Protein AF-A0A8C3ETX0-F1 (afdb_monomer)

Solvent-accessible surface area (backbone atoms only — not comparable to full-atom values): 8831 Å² total; per-residue (Å²): 110,74,68,60,55,53,52,50,51,53,50,52,52,53,51,49,52,55,50,54,52,52,51,49,55,51,50,56,53,52,52,51,51,50,49,50,51,54,42,50,54,48,49,56,55,40,50,60,57,68,69,48,56,79,90,76,54,48,73,68,55,54,52,48,44,56,52,41,52,54,50,44,50,52,50,51,52,51,50,52,49,51,54,53,51,52,51,53,52,54,53,51,55,55,49,54,54,47,52,51,52,51,48,51,54,64,70,53,59,75,60,73,79,76,69,88,75,92,82,82,86,84,93,87,75,84,76,80,88,69,80,81,77,77,87,71,80,80,76,78,74,90,73,89,131

Mean predicted aligned error: 12.47 Å

pLDDT: mean 80.79, std 24.5, range [28.67, 98.75]

InterPro domains:
  IPR022735 bMERB domain [PF12130] (7-100)
  IPR022735 bMERB domain [PS51848] (1-102)
  IPR022735 bMERB domain [SM01203] (1-102)
  IPR040127 BMERB domain-containing protein 1 [PTHR22704] (1-126)

Radius of gyration: 27.21 Å; Cα contacts (8 Å, |Δi|>4): 26; chains: 1; bounding box: 58×28×85 Å

Secondary structure (DSSP, 8-state):
-HHHHHHHHHHHHHHHHHHHHHHHHHHHHHHHHHHHHHHHHHHHHHHHHHTS-TTT--HHHHHHHHHHHHHHHHHHHHHHHHHHHHHHHHHHHHHHHHHHHHHHHHHHTTTTTS-------------------------------

Sequence (145 aa):
MPEEIELEMAKIQRLREVLVRRESELRFMMDDIQLCKDIMNLKQELQSLVAIPEKEKTKMEKQREDELIQKIHRLVQKRDFLVDDAEVERLREKEEDREMAEFLRTKLKPIDKATQSPTNHPEATQCVSNYPLPNYPLKLNLSSV

Nearest PDB structures (foldseek):
  5szi-assembly1_B  TM=9.373E-01  e=8.621E-02  Homo sapiens
  8qbr-assembly1_A  TM=3.779E-01  e=6.190E+00  Nostoc punctiforme
  6zw4-assembly1_C  TM=4.445E-01  e=9.129E+00  Nostoc punctiforme
  7o40-assembly1_F  TM=4.018E-01  e=8.557E+00  Synechocystis sp. PCC 6803 substr. Kazusa

Organism: Corvus moneduloides (NCBI:txid1196302)

Structure (mmCIF, N/CA/C/O backbone):
data_AF-A0A8C3ETX0-F1
#
_entry.id   AF-A0A8C3ETX0-F1
#
loop_
_atom_site.group_PDB
_atom_site.id
_atom_site.type_symbol
_atom_site.label_atom_id
_atom_site.label_alt_id
_atom_site.label_comp_id
_atom_site.label_asym_id
_atom_site.label_entity_id
_atom_site.label_seq_id
_atom_site.pdbx_PDB_ins_code
_atom_site.Cartn_x
_atom_site.Cartn_y
_atom_site.Cartn_z
_atom_site.occupancy
_atom_site.B_iso_or_equiv
_atom_site.auth_seq_id
_atom_site.auth_comp_id
_atom_site.auth_asym_id
_atom_site.auth_atom_id
_atom_site.pdbx_PDB_model_num
ATOM 1 N N . MET A 1 1 ? 37.172 0.530 -29.411 1.00 59.38 1 MET A N 1
ATOM 2 C CA . MET A 1 1 ? 36.468 1.329 -30.442 1.00 59.38 1 MET A CA 1
ATOM 3 C C . MET A 1 1 ? 35.384 2.152 -29.750 1.00 59.38 1 MET A C 1
ATOM 5 O O . MET A 1 1 ? 34.810 1.623 -28.806 1.00 59.38 1 MET A O 1
ATOM 9 N N . PRO A 1 2 ? 35.107 3.404 -30.153 1.00 78.25 2 PRO A N 1
ATOM 10 C CA . PRO A 1 2 ? 34.077 4.251 -29.528 1.00 78.25 2 PRO A CA 1
ATOM 11 C C . PRO A 1 2 ? 32.685 3.596 -29.449 1.00 78.25 2 PRO A C 1
ATOM 13 O O . PRO A 1 2 ? 32.018 3.697 -28.427 1.00 78.25 2 PRO A O 1
ATOM 16 N N . GLU A 1 3 ? 32.309 2.824 -30.470 1.00 86.00 3 GLU A N 1
ATOM 17 C CA . GLU A 1 3 ? 31.019 2.116 -30.570 1.00 86.00 3 GLU A CA 1
ATOM 18 C C . GLU A 1 3 ? 30.804 1.057 -29.471 1.00 86.00 3 GLU A C 1
ATOM 20 O O . GLU A 1 3 ? 29.687 0.832 -29.013 1.00 86.00 3 GLU A O 1
ATOM 25 N N . GLU A 1 4 ? 31.877 0.413 -29.007 1.00 89.19 4 GLU A N 1
ATOM 26 C CA . GLU A 1 4 ? 31.811 -0.601 -27.946 1.00 89.19 4 GLU A CA 1
ATOM 27 C C . GLU A 1 4 ? 31.549 0.044 -26.577 1.00 89.19 4 GLU A C 1
ATOM 29 O O . GLU A 1 4 ? 30.787 -0.480 -25.767 1.00 89.19 4 GLU A O 1
ATOM 34 N N . ILE A 1 5 ? 32.116 1.235 -26.354 1.00 91.38 5 ILE A N 1
ATOM 35 C CA . ILE A 1 5 ? 31.874 2.042 -25.152 1.00 91.38 5 ILE A CA 1
ATOM 36 C C . ILE A 1 5 ? 30.425 2.546 -25.139 1.00 91.38 5 ILE A C 1
ATOM 38 O O . ILE A 1 5 ? 29.762 2.462 -24.108 1.00 91.38 5 ILE A O 1
ATOM 42 N N . GLU A 1 6 ? 29.909 3.018 -26.277 1.00 90.25 6 GLU A N 1
ATOM 43 C CA . GLU A 1 6 ? 28.510 3.450 -26.409 1.00 90.25 6 GLU A CA 1
ATOM 44 C C . GLU A 1 6 ? 27.523 2.308 -26.126 1.00 90.25 6 GLU A C 1
ATOM 46 O O . GLU A 1 6 ? 26.531 2.499 -25.415 1.00 90.25 6 GLU A O 1
ATOM 51 N N . LEU A 1 7 ? 27.819 1.099 -26.615 1.00 86.62 7 LEU A N 1
ATOM 52 C CA . LEU A 1 7 ?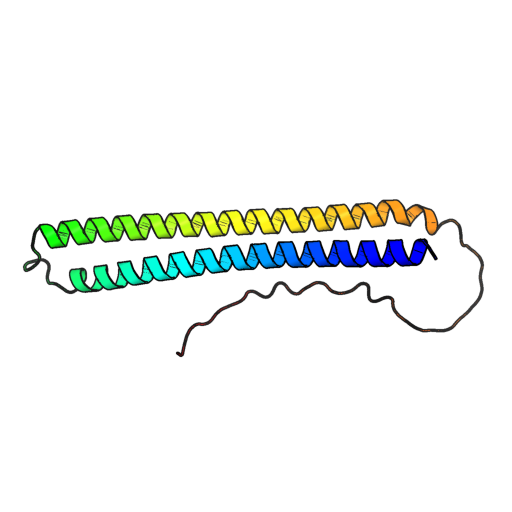 26.998 -0.081 -26.358 1.00 86.62 7 LEU A CA 1
ATOM 53 C C . LEU A 1 7 ? 26.979 -0.459 -24.868 1.00 86.62 7 LEU A C 1
ATOM 55 O O . LEU A 1 7 ? 25.915 -0.759 -24.323 1.00 86.62 7 LEU A O 1
ATOM 59 N N . GLU A 1 8 ? 28.130 -0.434 -24.193 1.00 92.75 8 GLU A N 1
ATOM 60 C CA . GLU A 1 8 ? 28.207 -0.701 -22.751 1.00 92.75 8 GLU A CA 1
ATOM 61 C C . GLU A 1 8 ? 27.503 0.381 -21.921 1.00 92.75 8 GLU A C 1
ATOM 63 O O . GLU A 1 8 ? 26.780 0.063 -20.975 1.00 92.75 8 GLU A O 1
ATOM 68 N N . MET A 1 9 ? 27.608 1.656 -22.307 1.00 93.25 9 MET A N 1
ATOM 69 C CA . MET A 1 9 ? 26.853 2.736 -21.665 1.00 93.25 9 MET A CA 1
ATOM 70 C C . MET A 1 9 ? 25.338 2.525 -21.777 1.00 93.25 9 MET A C 1
ATOM 72 O O . MET A 1 9 ? 24.624 2.689 -20.786 1.00 93.25 9 MET A O 1
ATOM 76 N N . ALA A 1 10 ? 24.841 2.106 -22.945 1.00 87.06 10 ALA A N 1
ATOM 77 C CA . ALA A 1 10 ? 23.425 1.795 -23.133 1.00 87.06 10 ALA A CA 1
ATOM 78 C C . ALA A 1 10 ? 22.965 0.623 -22.244 1.00 87.06 10 ALA A C 1
ATOM 80 O O . ALA A 1 10 ? 21.881 0.673 -21.657 1.00 87.06 10 ALA A O 1
ATOM 81 N N . LYS A 1 11 ? 23.800 -0.415 -22.084 1.00 90.69 11 LYS A N 1
ATOM 82 C CA . LYS A 1 11 ? 23.523 -1.531 -21.162 1.00 90.69 11 LYS A CA 1
ATOM 83 C C . LYS A 1 11 ? 23.466 -1.068 -19.705 1.00 90.69 11 LYS A C 1
ATOM 85 O O . LYS A 1 11 ? 22.539 -1.448 -18.991 1.00 90.69 11 LYS A O 1
ATOM 90 N N . ILE A 1 12 ? 24.417 -0.236 -19.273 1.00 95.06 12 ILE A N 1
ATOM 91 C CA . ILE A 1 12 ? 24.459 0.317 -17.909 1.00 95.06 12 ILE A CA 1
ATOM 92 C C . ILE A 1 12 ? 23.215 1.162 -17.632 1.00 95.06 12 ILE A C 1
ATOM 94 O O . ILE A 1 12 ? 22.588 1.008 -16.584 1.00 95.06 12 ILE A O 1
ATOM 98 N N . GLN A 1 13 ? 22.830 2.019 -18.575 1.00 91.75 13 GLN A N 1
ATOM 99 C CA . GLN A 1 13 ? 21.652 2.869 -18.439 1.00 91.75 13 GLN A CA 1
ATOM 100 C C . GLN A 1 13 ? 20.371 2.034 -18.297 1.00 91.75 13 GLN A C 1
ATOM 102 O O . GLN A 1 13 ? 19.585 2.263 -17.377 1.00 91.75 13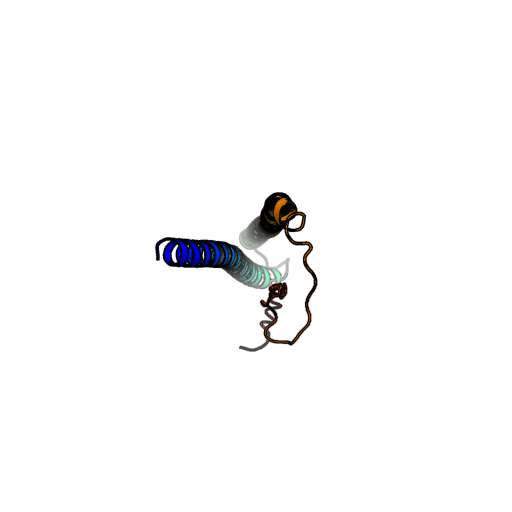 GLN A O 1
ATOM 107 N N . ARG A 1 14 ? 20.211 0.996 -19.125 1.00 91.00 14 ARG A N 1
ATOM 108 C CA . ARG A 1 14 ? 19.081 0.066 -19.016 1.00 91.00 14 ARG A CA 1
ATOM 109 C C . ARG A 1 14 ? 19.059 -0.663 -17.673 1.00 91.00 14 ARG A C 1
ATOM 111 O O . ARG A 1 14 ? 18.003 -0.811 -17.064 1.00 91.00 14 ARG A O 1
ATOM 118 N N . LEU A 1 15 ? 20.217 -1.123 -17.197 1.00 94.50 15 LEU A N 1
ATOM 119 C CA . LEU A 1 15 ? 20.313 -1.786 -15.897 1.00 94.50 15 LEU A CA 1
ATOM 120 C C . LEU A 1 15 ? 19.922 -0.835 -14.759 1.00 94.50 15 LEU A C 1
ATOM 122 O O . LEU A 1 15 ? 19.191 -1.230 -13.853 1.00 94.50 15 LEU A O 1
ATOM 126 N N . ARG A 1 16 ? 20.368 0.423 -14.823 1.00 95.50 16 ARG A N 1
ATOM 127 C CA . ARG A 1 16 ? 20.005 1.458 -13.852 1.00 95.50 16 ARG A CA 1
ATOM 128 C C . ARG A 1 16 ? 18.493 1.670 -13.796 1.00 95.50 16 ARG A C 1
ATOM 130 O O . ARG A 1 16 ? 17.946 1.734 -12.702 1.00 95.50 16 ARG A O 1
ATOM 137 N N . GLU A 1 17 ? 17.824 1.749 -14.940 1.00 93.00 17 GLU A N 1
ATOM 138 C CA . GLU A 1 17 ? 16.364 1.907 -15.003 1.00 93.00 17 GLU A CA 1
ATOM 139 C C . GLU A 1 17 ? 15.640 0.734 -14.333 1.00 93.00 17 GLU A C 1
ATOM 141 O O . GLU A 1 17 ? 14.777 0.951 -13.486 1.00 93.00 17 GLU A O 1
ATOM 146 N N . VAL A 1 18 ? 16.052 -0.506 -14.620 1.00 93.69 18 VAL A N 1
ATOM 147 C CA . VAL A 1 18 ? 15.492 -1.707 -13.972 1.00 93.69 18 VAL A CA 1
ATOM 148 C C . VAL A 1 18 ? 15.668 -1.660 -12.452 1.00 93.69 18 VAL A C 1
ATOM 150 O O . VAL A 1 18 ? 14.734 -1.965 -11.710 1.00 93.69 18 VAL A O 1
ATOM 153 N N . LEU A 1 19 ? 16.850 -1.267 -11.976 1.00 96.94 19 LEU A N 1
ATOM 154 C CA . LEU A 1 19 ? 17.129 -1.182 -10.543 1.00 96.94 19 LEU A CA 1
ATOM 155 C C . LEU A 1 19 ? 16.285 -0.106 -9.849 1.00 96.94 19 LEU A C 1
ATOM 157 O O . LEU A 1 19 ? 15.772 -0.361 -8.764 1.00 96.94 19 LEU A O 1
ATOM 161 N N . VAL A 1 20 ? 16.093 1.057 -10.475 1.00 96.31 20 VAL A N 1
ATOM 162 C CA . VAL A 1 20 ? 15.280 2.154 -9.918 1.00 96.31 20 VAL A CA 1
ATOM 163 C C . VAL A 1 20 ? 13.797 1.774 -9.829 1.00 96.31 20 VAL A C 1
ATOM 165 O O . VAL A 1 20 ? 13.139 2.096 -8.834 1.00 96.31 20 VAL A O 1
ATOM 168 N N . ARG A 1 21 ? 13.263 1.048 -10.820 1.00 96.50 21 ARG A N 1
ATOM 169 C CA . ARG A 1 21 ? 11.888 0.516 -10.759 1.00 96.50 21 ARG A CA 1
ATOM 170 C C . ARG A 1 21 ? 11.737 -0.485 -9.620 1.00 96.50 21 ARG A C 1
ATOM 172 O O . ARG A 1 21 ? 10.867 -0.339 -8.765 1.00 96.50 21 ARG A O 1
ATOM 179 N N . ARG A 1 22 ? 12.679 -1.427 -9.511 1.00 96.94 22 ARG A N 1
ATOM 180 C CA . ARG A 1 22 ? 12.692 -2.414 -8.423 1.00 96.94 22 ARG A CA 1
ATOM 181 C C . ARG A 1 22 ? 12.827 -1.776 -7.039 1.00 96.94 22 ARG A C 1
ATOM 183 O O . ARG A 1 22 ? 12.198 -2.232 -6.089 1.00 96.94 22 ARG A O 1
ATOM 190 N N . GLU A 1 23 ? 13.643 -0.737 -6.904 1.00 97.50 23 GLU A N 1
ATOM 191 C CA . GLU A 1 23 ? 13.744 0.041 -5.667 1.00 97.50 23 GLU A CA 1
ATOM 192 C C . GLU A 1 23 ? 12.399 0.686 -5.311 1.00 97.50 23 GLU A C 1
ATOM 194 O O . GLU A 1 23 ? 11.994 0.690 -4.149 1.00 97.50 23 GLU A O 1
ATOM 199 N N . SER A 1 24 ? 11.681 1.200 -6.307 1.00 96.50 24 SER A N 1
ATOM 200 C CA . SER A 1 24 ? 10.367 1.809 -6.108 1.00 96.50 24 SER A CA 1
ATOM 201 C C . SER A 1 24 ? 9.328 0.773 -5.668 1.00 96.50 24 SER A C 1
ATOM 203 O O . SER A 1 24 ? 8.673 0.999 -4.652 1.00 96.50 24 SER A O 1
ATOM 205 N N . GLU A 1 25 ? 9.271 -0.407 -6.299 1.00 96.31 25 GLU A N 1
ATOM 206 C CA . GLU A 1 25 ? 8.452 -1.544 -5.831 1.00 96.31 25 GLU A CA 1
ATOM 207 C C . GLU A 1 25 ? 8.752 -1.906 -4.366 1.00 96.31 25 GLU A C 1
ATOM 209 O O . GLU A 1 25 ? 7.846 -2.112 -3.555 1.00 96.31 25 GLU A O 1
ATOM 214 N N . LEU A 1 26 ? 10.040 -1.977 -4.007 1.00 98.19 26 LEU A N 1
ATOM 215 C CA . LEU A 1 26 ? 10.471 -2.296 -2.645 1.00 98.19 26 LEU A CA 1
ATOM 216 C C . LEU A 1 26 ? 10.016 -1.239 -1.634 1.00 98.19 26 LEU A C 1
ATOM 218 O O . LEU A 1 26 ? 9.645 -1.601 -0.517 1.00 98.19 26 LEU A O 1
ATOM 222 N N . ARG A 1 27 ? 10.001 0.044 -2.013 1.00 98.12 27 ARG A N 1
ATOM 223 C CA . ARG A 1 27 ? 9.481 1.124 -1.162 1.00 98.12 27 ARG A CA 1
ATOM 224 C C . ARG A 1 27 ? 7.976 0.996 -0.936 1.00 98.12 27 ARG A C 1
ATOM 226 O O . ARG A 1 27 ? 7.563 1.032 0.218 1.00 98.12 27 ARG A O 1
ATOM 233 N N . PHE A 1 28 ? 7.187 0.724 -1.981 1.00 97.75 28 PHE A N 1
ATOM 234 C CA . PHE A 1 28 ? 5.750 0.452 -1.830 1.00 97.75 28 PHE A CA 1
ATOM 235 C C . PHE A 1 28 ? 5.485 -0.728 -0.881 1.00 97.75 28 PHE A C 1
ATOM 237 O O . PHE A 1 28 ? 4.648 -0.629 0.014 1.00 97.75 28 PHE A O 1
ATOM 244 N N . MET A 1 29 ? 6.235 -1.830 -1.015 1.00 98.00 29 MET A N 1
ATOM 245 C CA . MET A 1 29 ? 6.097 -2.982 -0.112 1.00 98.00 29 MET A CA 1
ATOM 246 C C . MET A 1 29 ? 6.494 -2.655 1.331 1.00 98.00 29 MET A C 1
ATOM 248 O O . MET A 1 29 ? 5.847 -3.118 2.268 1.00 98.00 29 MET A 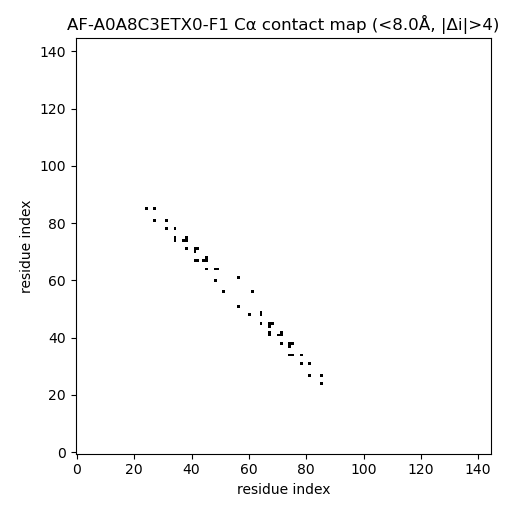O 1
ATOM 252 N N . MET A 1 30 ? 7.556 -1.873 1.531 1.00 98.38 30 MET A N 1
ATOM 253 C CA . MET A 1 30 ? 7.983 -1.453 2.865 1.00 98.38 30 MET A CA 1
ATOM 254 C C . MET A 1 30 ? 6.915 -0.590 3.548 1.00 98.38 30 MET A C 1
ATOM 256 O O . MET A 1 30 ? 6.616 -0.814 4.725 1.00 98.38 30 MET A O 1
ATOM 260 N N . ASP A 1 31 ? 6.314 0.340 2.808 1.00 98.19 31 ASP A N 1
ATOM 261 C CA . ASP A 1 31 ? 5.235 1.188 3.308 1.00 98.19 31 ASP A CA 1
ATOM 262 C C . ASP A 1 31 ? 3.980 0.363 3.646 1.00 98.19 31 ASP A C 1
ATOM 264 O O . ASP A 1 31 ? 3.409 0.544 4.724 1.00 98.19 31 ASP A O 1
ATOM 268 N N . ASP A 1 32 ? 3.591 -0.603 2.803 1.00 98.50 32 ASP A N 1
ATOM 269 C CA . ASP A 1 32 ? 2.469 -1.515 3.087 1.00 98.50 32 ASP A CA 1
ATOM 270 C C . ASP A 1 32 ? 2.728 -2.378 4.332 1.00 98.50 32 ASP A C 1
ATOM 272 O O . ASP A 1 32 ? 1.864 -2.500 5.205 1.00 98.50 32 ASP A O 1
ATOM 276 N N . ILE A 1 33 ? 3.946 -2.913 4.481 1.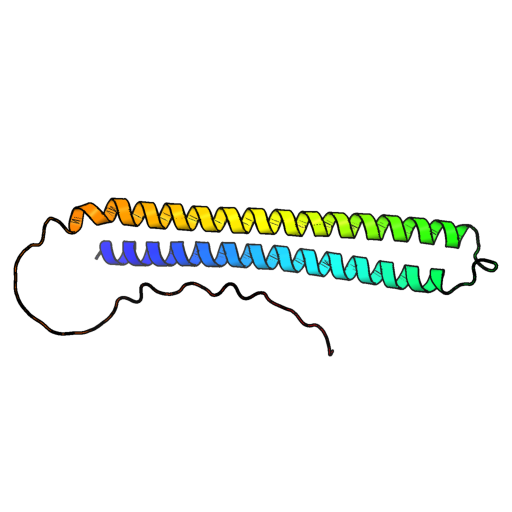00 98.38 33 ILE A N 1
ATOM 277 C CA . ILE A 1 33 ? 4.350 -3.666 5.676 1.00 98.38 33 ILE A CA 1
ATOM 278 C C . ILE A 1 33 ? 4.212 -2.798 6.930 1.00 98.38 33 ILE A C 1
ATOM 280 O O . ILE A 1 33 ? 3.736 -3.286 7.961 1.00 98.38 33 ILE A O 1
ATOM 284 N N . GLN A 1 34 ? 4.616 -1.527 6.873 1.00 98.56 34 GLN A N 1
ATOM 285 C CA . GLN A 1 34 ? 4.509 -0.630 8.021 1.00 98.56 34 GLN A CA 1
ATOM 286 C C . GLN A 1 34 ? 3.046 -0.324 8.362 1.00 98.56 34 GLN A C 1
ATOM 288 O O . GLN A 1 34 ? 2.660 -0.424 9.528 1.00 98.56 34 GLN A O 1
ATOM 293 N N . LEU A 1 35 ? 2.207 -0.052 7.358 1.00 98.62 35 LEU A N 1
ATOM 294 C CA . LEU A 1 35 ? 0.767 0.132 7.554 1.00 98.62 35 LEU A CA 1
ATOM 295 C C . LEU A 1 35 ? 0.119 -1.117 8.159 1.00 98.62 35 LEU A C 1
ATOM 297 O O . LEU A 1 35 ? -0.668 -1.010 9.100 1.00 98.62 35 LEU A O 1
ATOM 301 N N . CYS A 1 36 ? 0.474 -2.306 7.671 1.00 98.44 36 CYS A N 1
ATOM 302 C CA . CYS A 1 36 ? -0.030 -3.569 8.200 1.00 98.44 36 CYS A CA 1
ATOM 303 C C . CYS A 1 36 ? 0.362 -3.773 9.668 1.00 98.44 36 CYS A C 1
ATOM 305 O O . CYS A 1 36 ? -0.496 -4.145 10.470 1.00 98.44 36 CYS A O 1
ATOM 307 N N . LYS A 1 37 ? 1.614 -3.483 10.045 1.00 98.62 37 LYS A N 1
ATOM 308 C CA . LYS A 1 37 ? 2.070 -3.546 11.445 1.00 98.62 37 LYS A CA 1
ATOM 309 C C . LYS A 1 37 ? 1.282 -2.593 12.341 1.00 98.62 37 LYS A C 1
ATOM 311 O O . LYS A 1 37 ? 0.793 -3.009 13.390 1.00 98.62 37 LYS A O 1
ATOM 316 N N . ASP A 1 38 ? 1.108 -1.346 11.914 1.00 98.62 38 ASP A N 1
ATOM 317 C CA . ASP A 1 38 ? 0.378 -0.340 12.689 1.00 98.62 38 ASP A CA 1
ATOM 318 C C . ASP A 1 38 ? -1.100 -0.734 12.857 1.00 98.62 38 ASP A C 1
ATOM 320 O O . ASP A 1 38 ? -1.647 -0.669 13.960 1.00 98.62 38 ASP A O 1
ATOM 324 N N . ILE A 1 39 ? -1.736 -1.231 11.789 1.00 98.56 39 ILE A N 1
ATOM 325 C CA . ILE A 1 39 ? -3.108 -1.756 11.828 1.00 98.56 39 ILE A CA 1
ATOM 326 C C . ILE A 1 39 ? -3.207 -2.959 12.768 1.00 98.56 39 ILE A C 1
ATOM 328 O O . ILE A 1 39 ? -4.162 -3.042 13.539 1.00 98.56 39 ILE A O 1
ATOM 332 N N . MET A 1 40 ? -2.257 -3.897 12.713 1.00 98.62 40 MET A N 1
ATOM 333 C CA . MET A 1 40 ? -2.253 -5.076 13.583 1.00 98.62 40 MET A CA 1
ATOM 334 C C . MET A 1 40 ? -2.147 -4.686 15.056 1.00 98.62 40 MET A C 1
ATOM 336 O O . MET A 1 40 ? -2.937 -5.174 15.860 1.00 98.62 40 MET A O 1
ATOM 340 N N . ASN A 1 41 ? -1.251 -3.760 15.398 1.00 98.62 41 ASN A N 1
ATOM 341 C CA . ASN A 1 41 ? -1.094 -3.279 16.770 1.00 98.62 41 ASN A CA 1
ATOM 342 C C . ASN A 1 41 ? -2.382 -2.625 17.293 1.00 98.62 41 ASN A C 1
ATOM 344 O O . ASN A 1 41 ? -2.848 -2.955 18.383 1.00 98.62 41 ASN A O 1
ATOM 348 N N . LEU A 1 42 ? -3.009 -1.755 16.492 1.00 98.69 42 LEU A N 1
ATOM 349 C CA . LEU A 1 42 ? -4.276 -1.119 16.865 1.00 98.69 42 LEU A CA 1
ATOM 350 C C . LEU A 1 42 ? -5.423 -2.130 16.974 1.00 98.69 42 LEU A C 1
ATOM 352 O O . LEU A 1 42 ? -6.260 -2.010 17.864 1.00 98.69 42 LEU A O 1
ATOM 356 N N . LYS A 1 43 ? -5.474 -3.135 16.090 1.00 98.31 43 LYS A N 1
ATOM 357 C CA . LYS A 1 43 ? -6.467 -4.216 16.168 1.00 98.31 43 LYS A CA 1
ATOM 358 C C . LYS A 1 43 ? -6.290 -5.052 17.430 1.00 98.31 43 LYS A C 1
ATOM 360 O O . LYS A 1 43 ? -7.292 -5.417 18.034 1.00 98.31 43 LYS A O 1
ATOM 365 N N . GLN A 1 44 ? -5.052 -5.332 17.829 1.00 98.50 44 GLN A N 1
ATOM 366 C CA . GLN A 1 44 ? -4.754 -6.071 19.054 1.00 98.50 44 GLN A CA 1
ATOM 367 C C . GLN A 1 44 ? -5.217 -5.296 20.297 1.00 98.50 44 GLN A C 1
ATOM 369 O O . GLN A 1 44 ? -5.829 -5.881 21.189 1.00 98.50 44 GLN A O 1
ATOM 374 N N . GLU A 1 45 ? -4.981 -3.979 20.335 1.00 97.94 45 GLU A N 1
ATOM 375 C CA . GLU A 1 45 ? -5.486 -3.100 21.400 1.00 97.94 45 GLU A CA 1
ATOM 376 C C . GLU A 1 45 ? -7.021 -3.028 21.393 1.00 97.94 45 GLU A C 1
ATOM 378 O O . GLU A 1 45 ? -7.656 -3.130 22.435 1.00 97.94 45 GLU A O 1
ATOM 383 N N . LEU A 1 46 ? -7.650 -2.917 20.220 1.00 98.50 46 LEU A N 1
ATOM 384 C CA . LEU A 1 46 ? -9.109 -2.890 20.122 1.00 98.50 46 LEU A CA 1
ATOM 385 C C . LEU A 1 46 ? -9.736 -4.211 20.592 1.00 98.50 46 LEU A C 1
ATOM 387 O O . LEU A 1 46 ? -10.756 -4.200 21.273 1.00 98.50 46 LEU A O 1
ATOM 391 N N . GLN A 1 47 ? -9.125 -5.352 20.263 1.00 98.19 47 GLN A N 1
ATOM 392 C CA . GLN A 1 47 ? -9.603 -6.668 20.693 1.00 98.19 47 GLN A CA 1
ATOM 393 C C . GLN A 1 47 ? -9.621 -6.823 22.217 1.00 98.19 47 GLN A C 1
ATOM 395 O O . GLN A 1 47 ? -10.530 -7.474 22.732 1.00 98.19 47 GLN A O 1
ATOM 400 N N . SER A 1 48 ? -8.662 -6.234 22.941 1.00 97.19 48 SER A N 1
ATOM 401 C CA . SER A 1 48 ? -8.649 -6.316 24.406 1.00 97.19 48 SER A CA 1
ATOM 402 C C . SER A 1 48 ? -9.795 -5.523 25.035 1.00 97.19 48 SER A C 1
ATOM 404 O O . SER A 1 48 ? -10.403 -6.006 25.987 1.00 97.19 48 SER A O 1
ATOM 406 N N . LEU A 1 49 ? -10.145 -4.364 24.470 1.00 97.25 49 LEU A N 1
ATOM 407 C CA . LEU A 1 49 ? -11.294 -3.571 24.915 1.00 97.25 49 LEU A CA 1
ATOM 408 C C . LEU A 1 49 ? -12.621 -4.253 24.570 1.00 97.25 49 LEU A C 1
ATOM 410 O O . LEU A 1 49 ? -13.487 -4.384 25.432 1.00 97.25 49 LEU A O 1
ATOM 414 N N . VAL A 1 50 ? -12.749 -4.779 23.348 1.00 96.44 50 VAL A N 1
ATOM 415 C CA . VAL A 1 50 ? -13.973 -5.452 22.880 1.00 96.44 50 VAL A CA 1
ATOM 416 C C . VAL A 1 50 ? -14.261 -6.734 23.670 1.00 96.44 50 VAL A C 1
ATOM 418 O O . VAL A 1 50 ? -15.420 -7.131 23.792 1.00 96.44 50 VAL A O 1
ATOM 421 N N . ALA A 1 51 ? -13.233 -7.372 24.236 1.00 97.00 51 ALA A N 1
ATOM 422 C CA . ALA A 1 51 ? -13.394 -8.531 25.109 1.00 97.00 51 ALA A CA 1
ATOM 423 C C . ALA A 1 51 ? -14.063 -8.195 26.459 1.00 97.00 51 ALA A C 1
ATOM 425 O O . ALA A 1 51 ? -14.587 -9.100 27.111 1.00 97.00 51 ALA A O 1
ATOM 426 N N . ILE A 1 52 ? -14.069 -6.924 26.878 1.00 96.62 52 ILE A N 1
ATOM 427 C CA . ILE A 1 52 ? -14.728 -6.475 28.110 1.00 96.62 52 ILE A CA 1
ATOM 428 C C . ILE A 1 52 ? -16.246 -6.413 27.866 1.00 96.62 52 ILE A C 1
ATOM 430 O O . ILE A 1 52 ? -16.691 -5.769 26.911 1.00 96.62 52 ILE A O 1
ATOM 434 N N . PRO A 1 53 ? -17.086 -7.028 28.719 1.00 97.19 53 PRO A N 1
ATOM 435 C CA . PRO A 1 53 ? -18.534 -6.909 28.600 1.00 97.19 53 PRO A CA 1
ATOM 436 C C . PRO A 1 53 ? -19.006 -5.448 28.639 1.00 97.19 53 PRO A C 1
ATOM 438 O O . PRO A 1 53 ? -18.583 -4.653 29.473 1.00 97.19 53 PRO A O 1
ATOM 441 N N . GLU A 1 54 ? -19.974 -5.095 27.794 1.00 94.25 54 GLU A N 1
ATOM 442 C CA . GLU A 1 54 ? -20.436 -3.706 27.617 1.00 94.25 54 GLU A CA 1
ATOM 443 C C . GLU A 1 54 ? -20.973 -3.036 28.900 1.00 94.25 54 GLU A C 1
ATOM 445 O O . GLU A 1 54 ? -20.958 -1.809 29.035 1.00 94.25 54 GLU A O 1
ATOM 450 N N . LYS A 1 55 ? -21.451 -3.852 29.849 1.00 94.56 55 LYS A N 1
ATOM 451 C CA . LYS A 1 55 ? -21.936 -3.417 31.170 1.00 94.56 55 LYS A CA 1
ATOM 452 C C . LYS A 1 55 ? -20.802 -3.037 32.125 1.00 94.56 55 LYS A C 1
ATOM 454 O O . LYS A 1 55 ? -21.040 -2.293 33.069 1.00 94.56 55 LYS A O 1
ATOM 459 N N . GLU A 1 56 ? -19.612 -3.575 31.889 1.00 96.38 56 GLU A N 1
ATOM 460 C CA . GLU A 1 56 ? -18.417 -3.409 32.718 1.00 96.38 56 GLU A CA 1
ATOM 461 C C . GLU A 1 56 ? -17.469 -2.352 32.137 1.00 96.38 56 GLU A C 1
ATOM 463 O O . GLU A 1 56 ? -16.653 -1.801 32.871 1.00 96.38 56 GLU A O 1
ATOM 468 N N . LYS A 1 57 ? -17.628 -1.995 30.853 1.00 96.50 57 LYS A N 1
ATOM 469 C CA . LYS A 1 57 ? -16.864 -0.915 30.224 1.00 96.50 57 LYS A CA 1
ATOM 470 C C . LYS A 1 57 ? -17.167 0.452 30.826 1.00 96.50 57 LYS A C 1
ATOM 472 O O . LYS A 1 57 ? -18.302 0.944 30.835 1.00 96.50 57 LYS 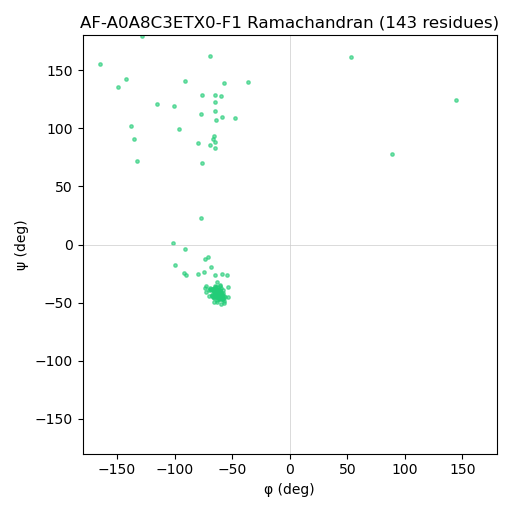A O 1
ATOM 477 N N . THR A 1 58 ? -16.100 1.132 31.199 1.00 97.50 58 THR A N 1
ATOM 478 C CA . THR A 1 58 ? -16.075 2.546 31.548 1.00 97.50 58 THR A CA 1
ATOM 479 C C . THR A 1 58 ? -16.312 3.432 30.321 1.00 97.50 58 THR A C 1
ATOM 481 O O . THR A 1 58 ? -16.132 3.032 29.171 1.00 97.50 58 THR A O 1
ATOM 484 N N . LYS A 1 59 ? -16.681 4.699 30.551 1.00 96.94 59 LYS A N 1
ATOM 485 C CA . LYS A 1 59 ? -16.819 5.683 29.462 1.00 96.94 59 LYS A CA 1
ATOM 486 C C . LYS A 1 59 ? -15.508 5.911 28.702 1.00 96.94 59 LYS A C 1
ATOM 488 O O . LYS A 1 59 ? -15.551 6.126 27.497 1.00 96.94 59 LYS A O 1
ATOM 493 N N . MET A 1 60 ? -14.371 5.863 29.399 1.00 97.00 60 MET A N 1
ATOM 494 C CA . MET A 1 60 ? -13.058 6.051 28.777 1.00 97.00 60 MET A CA 1
ATOM 495 C C . MET A 1 60 ? -12.707 4.893 27.844 1.00 97.00 60 MET A C 1
ATOM 497 O O . MET A 1 60 ? -12.187 5.134 26.762 1.00 97.00 60 MET A O 1
ATOM 501 N N . GLU A 1 61 ? -13.033 3.654 28.220 1.00 97.69 61 GLU A N 1
ATOM 502 C CA . GLU A 1 61 ? -12.811 2.484 27.361 1.00 97.69 61 GLU A CA 1
ATOM 503 C C . GLU A 1 61 ? -13.662 2.554 26.093 1.00 97.69 61 GLU A C 1
ATOM 505 O O . GLU A 1 61 ? -13.130 2.350 25.008 1.00 97.69 61 GLU A O 1
ATOM 510 N N . LYS A 1 62 ? -14.937 2.952 26.198 1.00 96.94 62 LYS A N 1
ATOM 511 C CA . LYS A 1 62 ? -15.803 3.149 25.019 1.00 96.94 62 LYS A CA 1
ATOM 512 C C . LYS A 1 62 ? -15.260 4.230 24.085 1.00 96.94 62 LYS A C 1
ATOM 514 O O . LYS A 1 62 ? -15.159 4.022 22.883 1.00 96.94 62 LYS A O 1
ATOM 519 N N . GLN A 1 63 ? -14.839 5.366 24.645 1.00 98.00 63 GLN A N 1
ATOM 520 C CA . GLN A 1 63 ? -14.215 6.428 23.857 1.00 98.00 63 GLN A CA 1
ATOM 521 C C . GLN A 1 63 ? -12.922 5.947 23.185 1.00 98.00 63 GLN A C 1
ATOM 523 O O . GLN A 1 63 ? -12.657 6.281 22.030 1.00 98.00 63 GLN A O 1
ATOM 528 N N . ARG A 1 64 ? -12.120 5.140 23.887 1.00 97.94 64 ARG A N 1
ATOM 529 C CA . ARG A 1 64 ? -10.892 4.577 23.333 1.00 97.94 64 ARG A CA 1
ATOM 530 C C . ARG A 1 64 ? -11.170 3.588 22.200 1.00 97.94 64 ARG A C 1
ATOM 532 O O . ARG A 1 64 ? -10.450 3.624 21.206 1.00 97.94 64 ARG A O 1
ATOM 539 N N . GLU A 1 65 ? -12.201 2.752 22.307 1.00 98.00 65 GLU A N 1
ATOM 540 C CA . GLU A 1 65 ? -12.637 1.877 21.210 1.00 98.00 65 GLU A CA 1
ATOM 541 C C . GLU A 1 65 ? -12.974 2.684 19.954 1.00 98.00 65 GLU A C 1
ATOM 543 O O . GLU A 1 65 ? -12.439 2.395 18.881 1.00 98.00 65 GLU A O 1
ATOM 548 N N . ASP A 1 66 ? -13.776 3.743 20.094 1.00 98.06 66 ASP A N 1
ATOM 549 C CA . ASP A 1 66 ? -14.146 4.619 18.978 1.00 98.06 66 ASP A CA 1
ATOM 550 C C . ASP A 1 66 ? -12.910 5.275 18.336 1.00 98.06 66 ASP A C 1
ATOM 552 O O . ASP A 1 66 ? -12.770 5.309 17.108 1.00 98.06 66 ASP A O 1
ATOM 556 N N . GLU A 1 67 ? -11.962 5.750 19.151 1.00 98.44 67 GLU A N 1
ATOM 557 C CA . GLU A 1 67 ? -10.693 6.301 18.664 1.00 98.44 67 GLU A CA 1
ATOM 558 C C . GLU A 1 67 ? -9.865 5.274 17.883 1.00 98.44 67 GLU A C 1
ATOM 560 O O . GLU A 1 67 ? -9.285 5.605 16.841 1.00 98.44 67 GLU A O 1
ATOM 565 N N . LEU A 1 68 ? -9.771 4.041 18.387 1.00 98.69 68 LEU A N 1
ATOM 566 C CA . LEU A 1 68 ? -9.026 2.964 17.739 1.00 98.69 68 LEU A CA 1
ATOM 567 C C . LEU A 1 68 ? -9.670 2.586 16.407 1.00 98.69 68 LEU A C 1
ATOM 569 O O . LEU A 1 68 ? -8.960 2.491 15.405 1.00 98.69 68 LEU A O 1
ATOM 573 N N . ILE A 1 69 ? -10.998 2.465 16.358 1.00 98.62 69 ILE A N 1
ATOM 574 C CA . ILE A 1 69 ? -11.747 2.197 15.123 1.00 98.62 69 ILE A CA 1
ATOM 575 C C . ILE A 1 69 ? -11.469 3.289 14.083 1.00 98.62 69 ILE A C 1
ATOM 577 O O . ILE A 1 69 ? -11.120 2.981 12.941 1.00 98.62 69 ILE A O 1
ATOM 581 N N . GLN A 1 70 ? -11.529 4.566 14.472 1.00 98.62 70 GLN A N 1
ATOM 582 C CA . GLN A 1 70 ? -11.233 5.680 13.565 1.00 98.62 70 GLN A CA 1
ATOM 583 C C . GLN A 1 70 ? -9.775 5.686 13.081 1.00 98.62 70 GLN A C 1
ATOM 585 O O . GLN A 1 70 ? -9.498 6.029 11.930 1.00 98.62 70 GLN A O 1
ATOM 590 N N . LYS A 1 71 ? -8.810 5.335 13.940 1.00 98.69 71 LYS A N 1
ATOM 591 C CA . LYS A 1 71 ? -7.396 5.210 13.541 1.00 98.69 71 LYS A CA 1
ATOM 592 C C . LYS A 1 71 ? -7.192 4.059 12.558 1.00 98.69 71 LYS A C 1
ATOM 594 O O . LYS A 1 71 ? -6.563 4.275 11.526 1.00 98.69 71 LYS A O 1
ATOM 599 N N . ILE A 1 72 ? -7.765 2.887 12.835 1.00 98.75 72 ILE A N 1
ATOM 600 C CA . ILE A 1 72 ? -7.701 1.724 11.940 1.00 98.75 72 ILE A CA 1
ATOM 601 C C . ILE A 1 72 ? -8.306 2.078 10.581 1.00 98.75 72 ILE A C 1
ATOM 603 O O . ILE A 1 72 ? -7.671 1.831 9.560 1.00 98.75 72 ILE A O 1
ATOM 607 N N . HIS A 1 73 ? -9.483 2.709 10.556 1.00 98.62 73 HIS A N 1
ATOM 608 C CA . HIS A 1 73 ? -10.133 3.122 9.313 1.00 98.62 73 HIS A CA 1
ATOM 609 C C . HIS A 1 73 ? -9.244 4.054 8.479 1.00 98.62 73 HIS A C 1
ATOM 611 O O . HIS A 1 73 ? -9.052 3.817 7.291 1.00 98.62 73 HIS A O 1
ATOM 617 N N . ARG A 1 74 ? -8.626 5.066 9.105 1.00 98.62 74 ARG A N 1
ATOM 618 C CA . ARG A 1 74 ? -7.694 5.975 8.414 1.00 98.62 74 ARG A CA 1
ATOM 619 C C . ARG A 1 74 ? -6.477 5.256 7.833 1.00 98.62 74 ARG A C 1
ATOM 621 O O . ARG A 1 74 ? -6.054 5.586 6.729 1.00 98.62 74 ARG A O 1
ATOM 628 N N . LEU A 1 75 ? -5.907 4.288 8.551 1.00 98.75 75 LEU A N 1
ATOM 629 C CA . LEU A 1 75 ? -4.775 3.510 8.038 1.00 98.75 75 LEU A CA 1
ATOM 630 C C . LEU A 1 75 ? -5.183 2.593 6.882 1.00 98.75 75 LEU A C 1
ATOM 632 O O . LEU A 1 75 ? -4.428 2.472 5.924 1.00 98.75 75 LEU A O 1
ATOM 636 N N . VAL A 1 76 ? -6.375 1.992 6.944 1.00 98.56 76 VAL A N 1
ATOM 637 C CA . VAL A 1 76 ? -6.923 1.205 5.830 1.00 98.56 76 VAL A CA 1
ATOM 638 C C . VAL A 1 76 ? -7.107 2.088 4.599 1.00 98.56 76 VAL A C 1
ATOM 640 O O . VAL A 1 76 ? -6.604 1.730 3.545 1.00 98.56 76 VAL A O 1
ATOM 643 N N . GLN A 1 77 ? -7.690 3.282 4.745 1.00 98.56 77 GLN A N 1
ATOM 644 C CA . GLN A 1 77 ? -7.808 4.239 3.639 1.00 98.56 77 GLN A CA 1
ATOM 645 C C . GLN A 1 77 ? -6.444 4.626 3.061 1.00 98.56 77 GLN A C 1
ATOM 647 O O . GLN A 1 77 ? -6.272 4.666 1.849 1.00 98.56 77 GLN A O 1
ATOM 652 N N . LYS A 1 78 ? -5.449 4.884 3.919 1.00 98.56 78 LYS A N 1
ATOM 653 C CA . LYS A 1 78 ? -4.085 5.182 3.466 1.00 98.56 78 LYS A CA 1
ATOM 654 C C . LYS A 1 78 ? -3.484 4.023 2.665 1.00 98.56 78 LYS A C 1
ATOM 656 O O . LYS A 1 78 ? -2.795 4.267 1.681 1.00 98.56 78 LYS A O 1
ATOM 661 N N . ARG A 1 79 ? -3.737 2.782 3.077 1.00 98.56 79 ARG A N 1
ATOM 662 C CA . ARG A 1 79 ? -3.298 1.594 2.342 1.00 98.56 79 ARG A CA 1
ATOM 663 C C . ARG A 1 79 ? -4.029 1.452 1.008 1.00 98.56 79 ARG A C 1
ATOM 665 O O . ARG A 1 79 ? -3.399 1.078 0.031 1.00 98.56 79 ARG A O 1
ATOM 672 N N . ASP A 1 80 ? -5.319 1.768 0.957 1.00 98.06 80 ASP A N 1
ATOM 673 C CA . ASP A 1 80 ? -6.080 1.734 -0.294 1.00 98.06 80 ASP A CA 1
ATOM 674 C C . ASP A 1 80 ? -5.483 2.726 -1.311 1.00 98.06 80 ASP A C 1
ATOM 676 O O . ASP A 1 80 ? -5.202 2.341 -2.441 1.00 98.06 80 ASP A O 1
ATOM 680 N N . PHE A 1 81 ? -5.130 3.945 -0.878 1.00 98.44 81 PHE A N 1
ATOM 681 C CA . PHE A 1 81 ? -4.403 4.897 -1.731 1.00 98.44 81 PHE A CA 1
ATOM 682 C C . PHE A 1 81 ? -3.023 4.391 -2.169 1.00 98.44 81 PHE A C 1
ATOM 684 O O . PHE A 1 81 ? -2.646 4.579 -3.318 1.00 98.44 81 PHE A O 1
ATOM 691 N N . LEU A 1 82 ? -2.277 3.717 -1.287 1.00 98.25 82 LEU A N 1
ATOM 692 C CA . LEU A 1 82 ? -0.976 3.135 -1.638 1.00 98.25 82 LEU A CA 1
ATOM 693 C C . LEU A 1 82 ? -1.096 2.103 -2.774 1.00 98.25 82 LEU A C 1
ATOM 695 O O . LEU A 1 82 ? -0.218 2.020 -3.630 1.00 98.25 82 LEU A O 1
ATOM 699 N N . VAL A 1 83 ? -2.179 1.319 -2.779 1.00 98.06 83 VAL A N 1
ATOM 700 C CA . VAL A 1 83 ? -2.471 0.347 -3.842 1.00 98.06 83 VAL A CA 1
ATOM 701 C C . VAL A 1 83 ? -2.798 1.058 -5.154 1.00 98.06 83 VAL A C 1
ATOM 703 O O . VAL A 1 83 ? -2.274 0.663 -6.195 1.00 98.06 83 VAL A O 1
ATOM 706 N N . ASP A 1 84 ? -3.620 2.107 -5.103 1.00 98.00 84 ASP A N 1
ATOM 707 C CA . ASP A 1 84 ? -3.959 2.906 -6.283 1.00 98.00 84 ASP A CA 1
ATOM 708 C C . ASP A 1 84 ? -2.707 3.565 -6.888 1.00 98.00 84 ASP A C 1
ATOM 710 O O . ASP A 1 84 ? -2.477 3.468 -8.095 1.00 98.00 84 ASP A O 1
ATOM 714 N N . ASP A 1 85 ? -1.852 4.159 -6.051 1.00 97.50 85 ASP A N 1
ATOM 715 C CA . ASP A 1 85 ? -0.596 4.786 -6.472 1.00 97.50 85 ASP A CA 1
ATOM 716 C C . ASP A 1 85 ? 0.355 3.768 -7.126 1.00 97.50 85 ASP A C 1
ATOM 718 O O . ASP A 1 85 ? 0.941 4.044 -8.176 1.00 97.50 85 ASP A O 1
ATOM 722 N N . ALA A 1 86 ? 0.477 2.564 -6.555 1.00 97.06 86 ALA A N 1
ATOM 723 C CA . ALA A 1 86 ? 1.300 1.497 -7.123 1.00 97.06 86 ALA A CA 1
ATOM 724 C C . ALA A 1 86 ? 0.771 1.005 -8.484 1.00 97.06 86 ALA A C 1
ATOM 726 O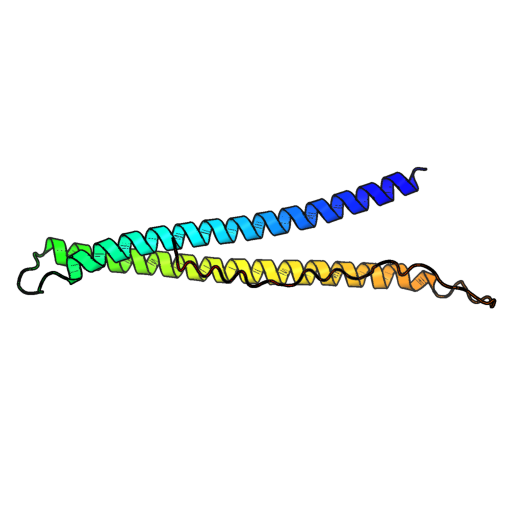 O . ALA A 1 86 ? 1.555 0.680 -9.379 1.00 97.06 86 ALA A O 1
ATOM 727 N N . GLU A 1 87 ? -0.550 0.962 -8.676 1.00 97.31 87 GLU A N 1
ATOM 728 C CA . GLU A 1 87 ? -1.139 0.598 -9.968 1.00 97.31 87 GLU A CA 1
ATOM 729 C C . GLU A 1 87 ? -0.907 1.687 -11.023 1.00 97.31 87 GLU A C 1
ATOM 731 O O . GLU A 1 87 ? -0.589 1.372 -12.173 1.00 97.31 87 GLU A O 1
ATOM 736 N N . VAL A 1 88 ? -1.001 2.964 -10.642 1.00 97.19 88 VAL A N 1
ATOM 737 C CA . VAL A 1 88 ? -0.666 4.090 -11.528 1.00 97.19 88 VAL A CA 1
ATOM 738 C C . VAL A 1 88 ? 0.797 4.018 -11.968 1.00 97.19 88 VAL A C 1
ATOM 740 O O . VAL A 1 88 ? 1.084 4.156 -13.160 1.00 97.19 88 VAL A O 1
ATOM 743 N N . GLU A 1 89 ? 1.710 3.742 -11.035 1.00 96.88 89 GLU A N 1
ATOM 744 C CA . GLU A 1 89 ? 3.137 3.555 -11.314 1.00 96.88 89 GLU A CA 1
ATOM 745 C C . GLU A 1 89 ? 3.358 2.441 -12.348 1.00 96.88 89 GLU A C 1
ATOM 747 O O . GLU A 1 89 ? 3.981 2.657 -13.391 1.00 96.88 89 GLU A O 1
ATOM 752 N N . ARG A 1 90 ? 2.747 1.273 -12.118 1.00 96.12 90 ARG A N 1
ATOM 753 C CA . ARG A 1 90 ? 2.846 0.103 -13.001 1.00 96.12 90 ARG A CA 1
ATOM 754 C C . ARG A 1 90 ? 2.325 0.385 -14.411 1.00 96.12 90 ARG A C 1
ATOM 756 O O . ARG A 1 90 ? 2.884 -0.100 -15.398 1.00 96.12 90 ARG A O 1
ATOM 763 N N . LEU A 1 91 ? 1.226 1.131 -14.528 1.00 96.94 91 LEU A N 1
ATOM 764 C CA . LEU A 1 91 ? 0.672 1.518 -15.825 1.00 96.94 91 LEU A CA 1
ATOM 765 C C . LEU A 1 91 ? 1.602 2.477 -16.570 1.00 96.94 91 LEU A C 1
ATOM 767 O O . LEU A 1 91 ? 1.764 2.322 -17.782 1.00 96.94 91 LEU A O 1
ATOM 771 N N . ARG A 1 92 ? 2.244 3.415 -15.862 1.00 96.56 92 ARG A N 1
ATOM 772 C CA . ARG A 1 92 ? 3.212 4.338 -16.461 1.00 96.56 92 ARG A CA 1
ATOM 773 C C . ARG A 1 92 ? 4.427 3.597 -17.009 1.00 96.56 92 ARG A C 1
ATOM 775 O O . ARG A 1 92 ? 4.763 3.784 -18.173 1.00 96.56 92 ARG A O 1
ATOM 782 N N . GLU A 1 93 ? 5.036 2.717 -16.218 1.00 94.50 93 GLU A N 1
ATOM 783 C CA . GLU A 1 93 ? 6.203 1.931 -16.646 1.00 94.50 93 GLU A CA 1
ATOM 784 C C . GLU A 1 93 ? 5.901 1.090 -17.895 1.00 94.50 93 GLU A C 1
ATOM 786 O O . GLU A 1 93 ? 6.709 1.012 -18.819 1.00 94.50 93 GLU A O 1
ATOM 791 N N . LYS A 1 94 ? 4.697 0.509 -17.969 1.00 94.44 94 LYS A N 1
ATOM 792 C CA . LYS A 1 94 ? 4.260 -0.255 -19.141 1.00 94.44 94 LYS A CA 1
ATOM 793 C C . LYS A 1 94 ? 4.133 0.613 -20.397 1.00 94.44 94 LYS A C 1
ATOM 795 O O . LYS A 1 94 ? 4.401 0.123 -21.496 1.00 94.44 94 LYS A O 1
ATOM 800 N N . GLU A 1 95 ? 3.686 1.857 -20.253 1.00 96.12 95 GLU A N 1
ATOM 801 C CA . GLU A 1 95 ? 3.592 2.788 -21.378 1.00 96.12 95 GLU A CA 1
ATOM 802 C C . GLU A 1 95 ? 4.982 3.273 -21.814 1.00 96.12 95 GLU A C 1
ATOM 804 O O . GLU A 1 95 ? 5.270 3.261 -23.006 1.00 96.12 95 GLU A O 1
ATOM 809 N N . GLU A 1 96 ? 5.889 3.560 -20.874 1.00 90.81 96 GLU A N 1
ATOM 810 C CA . GLU A 1 96 ? 7.295 3.881 -21.173 1.00 90.81 96 GLU A CA 1
ATOM 811 C C . GLU A 1 96 ? 7.973 2.760 -21.987 1.00 90.81 96 GLU A C 1
ATOM 813 O O . GLU A 1 96 ? 8.629 3.015 -23.002 1.00 90.81 96 GLU A O 1
ATOM 818 N N . ASP A 1 97 ? 7.775 1.498 -21.587 1.00 90.38 97 ASP A N 1
ATOM 819 C CA . ASP A 1 97 ? 8.310 0.336 -22.305 1.00 90.38 97 ASP A CA 1
ATOM 820 C C . ASP A 1 97 ? 7.708 0.199 -23.712 1.00 90.38 97 ASP A C 1
ATOM 822 O O . ASP A 1 97 ? 8.395 -0.178 -24.671 1.00 90.38 97 ASP A O 1
ATOM 826 N N . ARG A 1 98 ? 6.417 0.518 -23.856 1.00 93.81 98 ARG A N 1
ATOM 827 C CA . ARG A 1 98 ? 5.722 0.499 -25.144 1.00 93.81 98 ARG A CA 1
ATOM 828 C C . ARG A 1 98 ? 6.277 1.560 -26.084 1.00 93.81 98 ARG A C 1
ATOM 830 O O . ARG A 1 98 ? 6.614 1.229 -27.222 1.00 93.81 98 ARG A O 1
ATOM 837 N N . GLU A 1 99 ? 6.404 2.797 -25.617 1.00 91.50 99 GLU A N 1
ATOM 838 C CA . GLU A 1 99 ? 6.967 3.905 -26.388 1.00 91.50 99 GLU A CA 1
ATOM 839 C C . GLU A 1 99 ? 8.406 3.598 -26.818 1.00 91.50 99 GLU A C 1
ATOM 841 O O . GLU A 1 99 ? 8.766 3.802 -27.981 1.00 91.50 99 GLU A O 1
ATOM 846 N N . MET A 1 100 ? 9.216 3.016 -25.926 1.00 88.06 100 MET A N 1
ATOM 847 C CA . MET A 1 100 ? 10.586 2.611 -26.245 1.00 88.06 100 MET A CA 1
ATOM 848 C C . MET A 1 100 ? 10.627 1.519 -27.325 1.00 88.06 100 MET A C 1
ATOM 850 O O . MET A 1 100 ? 11.402 1.613 -28.284 1.00 88.06 100 MET A O 1
ATOM 854 N N . ALA A 1 101 ? 9.773 0.498 -27.221 1.00 88.94 101 ALA A N 1
ATOM 855 C CA . ALA A 1 101 ? 9.681 -0.561 -28.223 1.00 88.94 101 ALA A CA 1
ATOM 856 C C . ALA A 1 101 ? 9.195 -0.028 -29.583 1.00 88.94 101 ALA A C 1
ATOM 858 O O . ALA A 1 101 ? 9.722 -0.407 -30.636 1.00 88.94 101 ALA A O 1
ATOM 859 N N . GLU A 1 102 ? 8.213 0.875 -29.585 1.00 91.00 102 GLU A N 1
ATOM 860 C CA . GLU A 1 102 ? 7.709 1.518 -30.798 1.00 91.00 102 GLU A CA 1
ATOM 861 C C . GLU A 1 102 ? 8.746 2.438 -31.446 1.00 91.00 102 GLU A C 1
ATOM 863 O O . GLU A 1 102 ? 8.888 2.428 -32.677 1.00 91.00 102 GLU A O 1
ATOM 868 N N . PHE A 1 103 ? 9.512 3.177 -30.642 1.00 85.94 103 PHE A N 1
ATOM 869 C CA . PHE A 1 103 ? 10.618 4.006 -31.106 1.00 85.94 103 PHE A CA 1
ATOM 870 C C . PHE A 1 103 ? 11.677 3.160 -31.815 1.00 85.94 103 PHE A C 1
ATOM 872 O O . PHE A 1 103 ? 12.011 3.436 -32.971 1.00 85.94 103 PHE A O 1
ATOM 879 N N . LEU A 1 104 ? 12.137 2.079 -31.176 1.00 82.50 104 LEU A N 1
ATOM 880 C CA . LEU A 1 104 ? 13.102 1.149 -31.765 1.00 82.50 104 LEU A CA 1
ATOM 881 C C . LEU A 1 104 ? 12.561 0.537 -33.059 1.00 82.50 104 LEU A C 1
ATOM 883 O O . LEU A 1 104 ? 13.236 0.567 -34.087 1.00 82.50 104 LEU A O 1
ATOM 887 N N . ARG A 1 105 ? 11.307 0.070 -33.063 1.00 83.75 105 ARG A N 1
ATOM 888 C CA . ARG A 1 105 ? 10.668 -0.475 -34.270 1.00 83.75 105 ARG A CA 1
ATOM 889 C C . ARG A 1 105 ? 10.634 0.544 -35.409 1.00 83.75 105 ARG A C 1
ATOM 891 O O . ARG A 1 105 ? 10.848 0.184 -36.562 1.00 83.75 105 ARG A O 1
ATOM 898 N N . THR A 1 106 ? 10.335 1.804 -35.114 1.00 80.50 106 THR A N 1
ATOM 899 C CA . THR A 1 106 ? 10.218 2.861 -36.129 1.00 80.50 106 THR A CA 1
ATOM 900 C C . THR A 1 106 ? 11.583 3.293 -36.664 1.00 80.50 106 THR A C 1
ATOM 902 O O . THR A 1 106 ? 11.714 3.533 -37.863 1.00 80.50 106 THR A O 1
ATOM 905 N N . LYS A 1 107 ? 12.610 3.349 -35.807 1.00 72.00 107 LYS A N 1
ATOM 906 C CA . LYS A 1 107 ? 13.979 3.739 -36.178 1.00 72.00 107 LYS A CA 1
ATOM 907 C C . LYS A 1 107 ? 14.788 2.626 -36.846 1.00 72.00 107 LYS A C 1
ATOM 909 O O . LYS A 1 107 ? 15.681 2.949 -37.619 1.00 72.00 107 LYS A O 1
ATOM 914 N N . LEU A 1 108 ? 14.464 1.354 -36.597 1.00 62.28 108 LEU A N 1
ATOM 915 C CA . LEU A 1 108 ? 15.163 0.198 -37.180 1.00 62.28 108 LEU A CA 1
ATOM 916 C C . LEU A 1 108 ? 14.534 -0.303 -38.496 1.00 62.28 108 LEU A C 1
ATOM 918 O O . LEU A 1 108 ? 15.241 -0.830 -39.349 1.00 62.28 108 LEU A O 1
ATOM 922 N N . LYS A 1 109 ? 13.235 -0.057 -38.735 1.00 56.59 109 LYS A N 1
ATOM 923 C CA . LYS A 1 109 ? 12.548 -0.380 -40.008 1.00 56.59 109 LYS A CA 1
ATOM 924 C C . LYS A 1 109 ? 13.167 0.193 -41.303 1.00 56.59 109 LYS A C 1
ATOM 926 O O . LYS A 1 109 ? 12.930 -0.409 -42.350 1.00 56.59 109 LYS A O 1
ATOM 931 N N . PRO A 1 110 ? 13.918 1.313 -41.326 1.00 53.19 110 PRO A N 1
ATOM 932 C CA . PRO A 1 110 ? 14.567 1.774 -42.554 1.00 53.19 110 PRO A CA 1
ATOM 933 C C . PRO A 1 110 ? 15.750 0.905 -43.017 1.00 53.19 110 PRO A C 1
ATOM 935 O O . PRO A 1 110 ? 16.209 1.108 -44.137 1.00 53.19 110 PRO A O 1
ATOM 938 N N . ILE A 1 111 ? 16.243 -0.046 -42.211 1.00 49.69 111 ILE A N 1
ATOM 939 C CA . ILE A 1 111 ? 17.467 -0.810 -42.527 1.00 49.69 111 ILE A CA 1
ATOM 940 C C . ILE A 1 111 ? 17.172 -2.099 -43.322 1.00 49.69 111 ILE A C 1
ATOM 942 O O . ILE A 1 111 ? 17.982 -2.501 -44.154 1.00 49.69 111 ILE A O 1
ATOM 946 N N . ASP A 1 112 ? 15.974 -2.683 -43.207 1.00 46.84 112 ASP A N 1
ATOM 947 C CA . ASP A 1 112 ? 15.646 -3.960 -43.875 1.00 46.84 112 ASP A CA 1
ATOM 948 C C . ASP A 1 112 ? 15.441 -3.849 -45.400 1.00 46.84 112 ASP A C 1
ATOM 950 O O . ASP A 1 112 ? 15.394 -4.856 -46.105 1.00 46.84 112 ASP A O 1
ATOM 954 N N . LYS A 1 113 ? 15.316 -2.633 -45.953 1.00 44.06 113 LYS A N 1
ATOM 955 C CA . LYS A 1 113 ? 15.112 -2.433 -47.402 1.00 44.06 113 LYS A CA 1
ATOM 956 C C . LYS A 1 113 ? 16.407 -2.273 -48.208 1.00 44.06 113 LYS A C 1
ATOM 958 O O . LYS A 1 113 ? 16.326 -2.189 -49.430 1.00 44.06 113 LYS A O 1
ATOM 963 N N . ALA A 1 114 ? 17.576 -2.250 -47.563 1.00 42.09 114 ALA A N 1
ATOM 964 C CA . ALA A 1 114 ? 18.865 -2.053 -48.236 1.00 42.09 114 ALA A CA 1
ATOM 965 C C . ALA A 1 114 ? 19.677 -3.345 -48.458 1.00 42.09 114 ALA A C 1
ATOM 967 O O . ALA A 1 114 ? 20.767 -3.282 -49.023 1.00 42.09 114 ALA A O 1
ATOM 968 N N . THR A 1 115 ? 19.179 -4.522 -48.065 1.00 37.41 115 THR A N 1
ATOM 969 C CA . THR A 1 115 ? 19.936 -5.779 -48.216 1.00 37.41 115 THR A CA 1
ATOM 970 C C . THR A 1 115 ? 19.072 -6.885 -48.817 1.00 37.41 115 THR A C 1
ATOM 972 O O . THR A 1 115 ? 18.693 -7.844 -48.157 1.00 37.41 115 THR A O 1
ATOM 975 N N . GLN A 1 116 ? 18.763 -6.758 -50.110 1.00 39.59 116 GLN A N 1
ATOM 976 C CA . GLN A 1 116 ? 18.485 -7.925 -50.948 1.00 39.59 116 GLN A CA 1
ATOM 977 C C . GLN A 1 116 ? 19.772 -8.311 -51.686 1.00 39.59 116 GLN A C 1
ATOM 979 O O . GLN A 1 116 ? 20.113 -7.720 -52.707 1.00 39.59 116 GLN A O 1
ATOM 984 N N . SER A 1 117 ? 20.478 -9.321 -51.182 1.00 31.97 117 SER A N 1
ATOM 985 C CA . SER A 1 117 ? 21.379 -10.158 -51.979 1.00 31.97 117 SER A CA 1
ATOM 986 C C . SER A 1 117 ? 21.280 -11.614 -51.489 1.00 31.97 117 SER A C 1
ATOM 988 O O . SER A 1 117 ? 21.086 -11.836 -50.292 1.00 31.97 117 SER A O 1
ATOM 990 N N . PRO A 1 118 ? 21.329 -12.624 -52.383 1.00 45.88 118 PRO A N 1
ATOM 991 C CA . PRO A 1 118 ? 21.017 -14.002 -52.020 1.00 45.88 118 PRO A CA 1
ATOM 992 C C . PRO A 1 118 ? 22.293 -14.819 -51.806 1.00 45.88 118 PRO A C 1
ATOM 994 O O . PRO A 1 118 ? 23.035 -15.007 -52.767 1.00 45.88 118 PRO A O 1
ATOM 997 N N . THR A 1 119 ? 22.547 -15.379 -50.617 1.00 30.08 119 THR A N 1
ATOM 998 C CA . THR A 1 119 ? 23.327 -16.635 -50.482 1.00 30.08 119 THR A CA 1
ATOM 999 C C . THR A 1 119 ? 23.173 -17.287 -49.098 1.00 30.08 119 THR A C 1
ATOM 1001 O O . THR A 1 119 ? 22.827 -16.637 -48.121 1.00 30.08 119 THR A O 1
ATOM 1004 N N . ASN A 1 120 ? 23.389 -18.603 -49.063 1.00 32.00 120 ASN A N 1
ATOM 1005 C CA . ASN A 1 120 ? 22.917 -19.595 -48.094 1.00 32.00 120 ASN A CA 1
ATOM 1006 C C . ASN A 1 120 ? 23.862 -19.867 -46.888 1.00 32.00 120 ASN A C 1
ATOM 1008 O O . ASN A 1 120 ? 25.051 -20.040 -47.124 1.00 32.00 120 ASN A O 1
ATOM 1012 N N . HIS A 1 121 ? 23.265 -20.050 -45.686 1.00 32.03 121 HIS A N 1
ATOM 1013 C CA . HIS A 1 121 ? 23.595 -20.919 -44.506 1.00 32.03 121 HIS A CA 1
ATOM 1014 C C . HIS A 1 121 ? 24.996 -20.912 -43.814 1.00 32.03 121 HIS A C 1
ATOM 1016 O O . HIS A 1 121 ? 25.972 -20.561 -44.468 1.00 32.03 121 HIS A O 1
ATOM 1022 N N . PRO A 1 122 ? 25.169 -21.409 -42.545 1.00 43.50 122 PRO A N 1
ATOM 1023 C CA . PRO A 1 122 ? 24.210 -21.902 -41.527 1.00 43.50 122 PRO A CA 1
ATOM 1024 C C . PRO A 1 122 ? 24.345 -21.280 -40.095 1.00 43.50 122 PRO A C 1
ATOM 1026 O O . PRO A 1 122 ? 25.184 -20.433 -39.822 1.00 43.50 122 PRO A O 1
ATOM 1029 N N . GLU A 1 123 ? 23.452 -21.733 -39.208 1.00 38.91 123 GLU A N 1
ATOM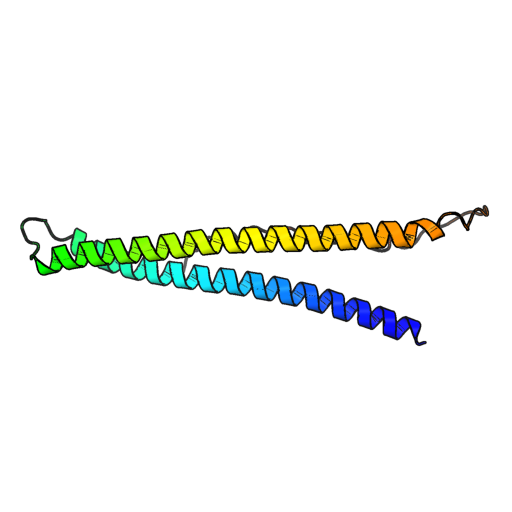 1030 C CA . GLU A 1 123 ? 23.147 -21.419 -37.794 1.00 38.91 123 GLU A CA 1
ATOM 1031 C C . GLU A 1 123 ? 24.272 -21.067 -36.785 1.00 38.91 123 GLU A C 1
ATOM 1033 O O . GLU A 1 123 ? 25.291 -21.747 -36.715 1.00 38.91 123 GLU A O 1
ATOM 1038 N N . ALA A 1 124 ? 23.960 -20.075 -35.922 1.00 29.78 124 ALA A N 1
ATOM 1039 C CA . ALA A 1 124 ? 24.319 -19.842 -34.497 1.00 29.78 124 ALA A CA 1
ATOM 1040 C C . ALA A 1 124 ? 24.504 -18.319 -34.287 1.00 29.78 124 ALA A C 1
ATOM 1042 O O . ALA A 1 124 ? 25.278 -17.694 -34.992 1.00 29.78 124 ALA A O 1
ATOM 1043 N N . THR A 1 125 ? 23.859 -17.575 -33.392 1.00 32.88 125 THR A N 1
ATOM 1044 C CA . THR A 1 125 ? 23.136 -17.851 -32.155 1.00 32.88 125 THR A CA 1
ATOM 1045 C C . THR A 1 125 ? 22.057 -16.781 -32.049 1.00 32.88 125 THR A C 1
ATOM 1047 O O . THR A 1 125 ? 22.302 -15.601 -32.291 1.00 32.88 125 THR A O 1
ATOM 1050 N N . GLN A 1 126 ? 20.856 -17.211 -31.698 1.00 33.28 126 GLN A N 1
ATOM 1051 C CA . GLN A 1 126 ? 19.705 -16.381 -31.388 1.00 33.28 126 GLN A CA 1
ATOM 1052 C C . GLN A 1 126 ? 20.118 -15.253 -30.424 1.00 33.28 126 GLN A C 1
ATOM 1054 O O . GLN A 1 126 ? 20.411 -15.513 -29.258 1.00 33.28 126 GLN A O 1
ATOM 1059 N N . CYS A 1 127 ? 20.171 -14.000 -30.894 1.00 28.67 127 CYS A N 1
ATOM 1060 C CA . CYS A 1 127 ? 20.221 -12.853 -29.991 1.00 28.67 127 CYS A CA 1
ATOM 1061 C C . CYS A 1 127 ? 18.963 -12.945 -29.134 1.00 28.67 127 CYS A C 1
ATOM 1063 O O . CYS A 1 127 ? 17.849 -12.823 -29.646 1.00 28.67 127 CYS A O 1
ATOM 1065 N N . VAL A 1 128 ? 19.149 -13.265 -27.855 1.00 35.12 128 VAL A N 1
ATOM 1066 C CA . VAL A 1 128 ? 18.076 -13.503 -26.894 1.00 35.12 128 VAL A CA 1
ATOM 1067 C C . VAL A 1 128 ? 17.306 -12.198 -26.708 1.00 35.12 128 VAL A C 1
ATOM 1069 O O . VAL A 1 128 ? 17.589 -11.383 -25.839 1.00 35.12 128 VAL A O 1
ATOM 1072 N N . SER A 1 129 ? 16.313 -12.010 -27.570 1.00 46.19 129 SER A N 1
ATOM 1073 C CA . SER A 1 129 ? 15.287 -10.971 -27.535 1.00 46.19 129 SER A CA 1
ATOM 1074 C C . SER A 1 129 ? 14.199 -11.283 -26.498 1.00 46.19 129 SER A C 1
ATOM 1076 O O . SER A 1 129 ? 13.086 -10.785 -26.609 1.00 46.19 129 SER A O 1
ATOM 1078 N N . ASN A 1 130 ? 14.478 -12.104 -25.488 1.00 41.34 130 ASN A N 1
ATOM 1079 C CA . ASN A 1 130 ? 13.489 -12.495 -24.495 1.00 41.34 130 ASN A CA 1
ATOM 1080 C C . ASN A 1 130 ? 14.106 -12.475 -23.106 1.00 41.34 130 ASN A C 1
ATOM 1082 O O . ASN A 1 130 ? 14.737 -13.443 -22.705 1.00 41.34 130 ASN A O 1
ATOM 1086 N N . TYR A 1 131 ? 13.818 -11.422 -22.352 1.00 36.78 131 TYR A N 1
ATOM 1087 C CA . TYR A 1 131 ? 13.404 -11.626 -20.971 1.00 36.78 131 TYR A CA 1
ATOM 1088 C C . TYR A 1 131 ? 12.201 -10.723 -20.708 1.00 36.78 131 TYR A C 1
ATOM 1090 O O . TYR A 1 131 ? 12.378 -9.565 -20.334 1.00 36.78 131 TYR A O 1
ATOM 1098 N N . PRO A 1 132 ? 10.966 -11.214 -20.924 1.00 42.53 132 PRO A N 1
ATOM 1099 C CA . PRO A 1 132 ? 9.859 -10.684 -20.155 1.00 42.53 132 PRO A CA 1
ATOM 1100 C C . PRO A 1 132 ? 10.155 -11.073 -18.705 1.00 42.53 132 PRO A C 1
ATOM 1102 O O . PRO A 1 132 ? 10.246 -12.263 -18.395 1.00 42.53 132 PRO A O 1
ATOM 1105 N N . LEU A 1 133 ? 10.384 -10.100 -17.823 1.00 39.81 133 LEU A N 1
ATOM 1106 C CA . LEU A 1 133 ? 10.396 -10.416 -16.400 1.00 39.81 133 LEU A CA 1
ATOM 1107 C C . LEU A 1 133 ? 8.975 -10.870 -16.037 1.00 39.81 133 LEU A C 1
ATOM 1109 O O . LEU A 1 133 ? 8.018 -10.139 -16.303 1.00 39.81 133 LEU A O 1
ATOM 1113 N N . PRO A 1 134 ? 8.802 -12.086 -15.493 1.00 38.97 134 PRO A N 1
ATOM 1114 C CA . PRO A 1 134 ? 7.507 -12.529 -15.018 1.00 38.97 134 PRO A CA 1
ATOM 1115 C C . PRO A 1 134 ? 7.046 -11.562 -13.934 1.00 38.97 134 PRO A C 1
ATOM 1117 O O . PRO A 1 134 ? 7.774 -11.307 -12.973 1.00 38.97 134 PRO A O 1
ATOM 1120 N N . ASN A 1 135 ? 5.829 -11.046 -14.082 1.00 44.09 135 ASN A N 1
ATOM 1121 C CA . ASN A 1 135 ? 5.135 -10.388 -12.992 1.00 44.09 135 ASN A CA 1
ATOM 1122 C C . ASN A 1 135 ? 4.837 -11.473 -11.948 1.00 44.09 135 ASN A C 1
ATOM 1124 O O . ASN A 1 135 ? 3.853 -12.203 -12.069 1.00 44.09 135 ASN A O 1
ATOM 1128 N N . TYR A 1 136 ? 5.750 -11.674 -10.997 1.00 41.62 136 TYR A N 1
ATOM 1129 C CA . TYR A 1 136 ? 5.491 -12.531 -9.852 1.00 41.62 136 TYR A CA 1
ATOM 1130 C C . TYR A 1 136 ? 4.613 -11.734 -8.891 1.00 41.62 136 TYR A C 1
ATOM 1132 O O . TYR A 1 136 ? 5.111 -10.785 -8.283 1.00 41.62 136 TYR A O 1
ATOM 1140 N N . PRO A 1 137 ? 3.340 -12.110 -8.677 1.00 39.47 137 PRO A N 1
ATOM 1141 C CA . PRO A 1 137 ? 2.665 -11.675 -7.474 1.00 39.47 137 PRO A CA 1
ATOM 1142 C C . PRO A 1 137 ? 3.422 -12.321 -6.314 1.00 39.47 137 PRO A C 1
ATOM 1144 O O . PRO A 1 137 ? 3.343 -13.535 -6.108 1.00 39.47 137 PRO A O 1
ATOM 1147 N N . LEU A 1 138 ? 4.194 -11.527 -5.572 1.00 43.44 138 LEU A N 1
ATOM 1148 C CA . LEU A 1 138 ? 4.740 -11.943 -4.288 1.00 43.44 138 LEU A CA 1
ATOM 1149 C C . LEU A 1 138 ? 3.560 -12.147 -3.330 1.00 43.44 138 LEU A C 1
ATOM 1151 O O . LEU A 1 138 ? 3.203 -11.274 -2.548 1.00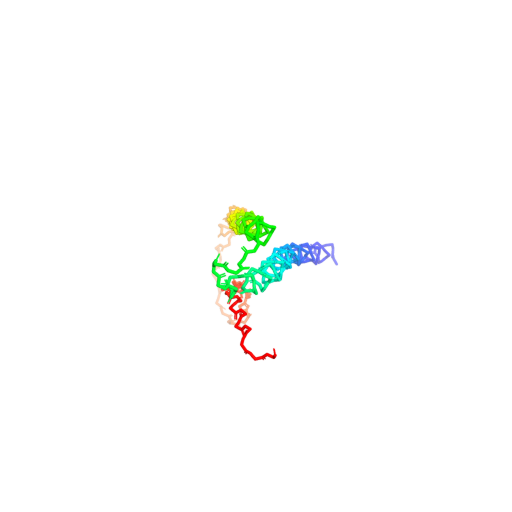 43.44 138 LEU A O 1
ATOM 1155 N N . LYS A 1 139 ? 2.929 -13.323 -3.386 1.00 39.91 139 LYS A N 1
ATOM 1156 C CA . LYS A 1 139 ? 2.118 -13.820 -2.279 1.00 39.91 139 LYS A CA 1
ATOM 1157 C C . LYS A 1 139 ? 3.083 -14.159 -1.146 1.00 39.91 139 LYS A C 1
ATOM 1159 O O . LYS A 1 139 ? 3.515 -15.303 -1.025 1.00 39.91 139 LYS A O 1
ATOM 1164 N N . LEU A 1 140 ? 3.435 -13.167 -0.325 1.00 44.09 140 LEU A N 1
ATOM 1165 C CA . LEU A 1 140 ? 3.987 -13.432 1.001 1.00 44.09 140 LEU A CA 1
ATOM 1166 C C . LEU A 1 140 ? 2.881 -14.090 1.827 1.00 44.09 140 LEU A C 1
ATOM 1168 O O . LEU A 1 140 ? 2.033 -13.432 2.424 1.00 44.09 140 LEU A O 1
ATOM 1172 N N . ASN A 1 141 ? 2.869 -15.417 1.829 1.00 39.25 141 ASN A N 1
ATOM 1173 C CA . ASN A 1 141 ? 2.115 -16.175 2.806 1.00 39.25 141 ASN A CA 1
ATOM 1174 C C . ASN A 1 141 ? 2.955 -16.195 4.092 1.00 39.25 141 ASN A C 1
ATOM 1176 O O . ASN A 1 141 ? 3.778 -17.086 4.278 1.00 39.25 141 ASN A O 1
ATOM 1180 N N . LEU A 1 142 ? 2.805 -15.176 4.950 1.00 46.25 142 LEU A N 1
ATOM 1181 C CA . LEU A 1 142 ? 3.314 -15.215 6.328 1.00 46.25 142 LEU A CA 1
ATOM 1182 C C . LEU A 1 142 ? 2.391 -16.098 7.177 1.00 46.25 142 LEU A C 1
ATOM 1184 O O . LEU A 1 142 ? 1.645 -15.629 8.033 1.00 46.25 142 LEU A O 1
ATOM 1188 N N . SER A 1 143 ? 2.434 -17.399 6.926 1.00 42.75 143 SER A N 1
ATOM 1189 C CA . SER A 1 143 ? 2.059 -18.392 7.925 1.00 42.75 143 SER A CA 1
ATOM 1190 C C . SER A 1 143 ? 3.312 -19.203 8.253 1.00 42.75 143 SER A C 1
ATOM 1192 O O . SER A 1 143 ? 3.911 -19.795 7.361 1.00 42.75 143 SER A O 1
ATOM 1194 N N . SER A 1 144 ? 3.689 -19.172 9.537 1.00 44.44 144 SER A N 1
ATOM 1195 C CA . SER A 1 144 ? 4.853 -19.812 10.178 1.00 44.44 144 SER A CA 1
ATOM 1196 C C . SER A 1 144 ? 6.163 -19.012 10.215 1.00 44.44 144 SER A C 1
ATOM 1198 O O . SER A 1 144 ? 7.091 -19.341 9.486 1.00 44.44 144 SER A O 1
ATOM 1200 N N . VAL A 1 145 ? 6.256 -18.045 11.143 1.00 43.62 145 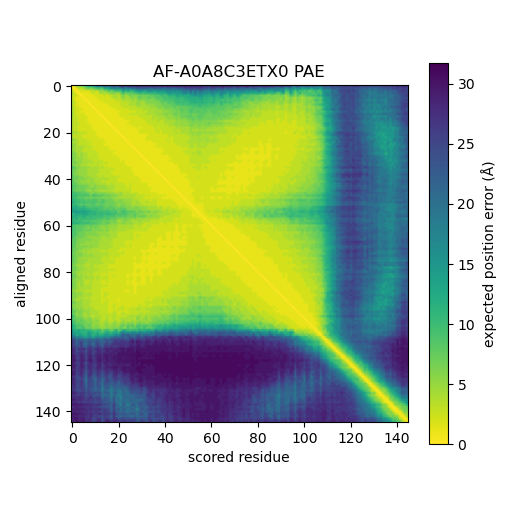VAL A N 1
ATOM 1201 C CA . VAL A 1 145 ? 7.272 -17.999 12.227 1.00 43.62 145 VAL A CA 1
ATOM 1202 C C . VAL A 1 145 ? 6.633 -17.347 13.449 1.00 43.62 145 VAL A C 1
ATOM 1204 O O . VAL A 1 145 ? 5.960 -16.311 13.253 1.00 43.62 145 VAL A O 1
#

Foldseek 3Di:
DVVVVVVVVVVVVVVVVVVVLVVVVVVLVVLLVVLVVVLVVLVVVLVVLVPDPPVRDDPVSVVSNVVSVVVNVVSVVVNVVSVVVVVVSVVVVVVVVVVVVVVCVVVVVVPVVPDPDDDDDDDDDPPCPDDPPDPDPPPPPPDDD